Protein AF-A0A699WL65-F1 (afdb_monomer_lite)

Structure (mmCIF, N/CA/C/O backbon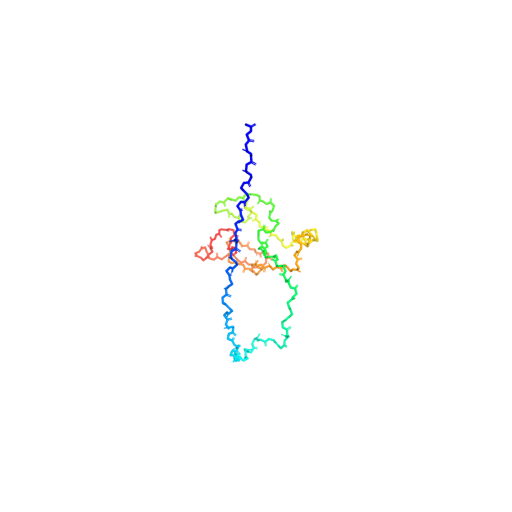e):
data_AF-A0A699WL65-F1
#
_entry.id   AF-A0A699WL65-F1
#
loop_
_atom_site.group_PDB
_atom_site.id
_atom_site.type_symbol
_atom_site.label_atom_id
_atom_site.label_alt_id
_atom_site.label_comp_id
_atom_site.label_asym_id
_atom_site.label_entity_id
_atom_site.label_seq_id
_atom_site.pdbx_PDB_ins_code
_atom_site.Cartn_x
_atom_site.Cartn_y
_atom_site.Cartn_z
_atom_site.occupancy
_atom_site.B_iso_or_equiv
_atom_site.auth_seq_id
_atom_site.auth_comp_id
_atom_site.auth_asym_id
_atom_site.auth_atom_id
_atom_site.pdbx_PDB_model_num
ATOM 1 N N . MET A 1 1 ? -25.254 67.733 35.900 1.00 39.59 1 MET A N 1
ATOM 2 C CA . MET A 1 1 ? -24.373 67.231 34.815 1.00 39.59 1 MET A CA 1
ATOM 3 C C . MET A 1 1 ? -23.720 65.959 35.350 1.00 39.59 1 MET A C 1
ATOM 5 O O . MET A 1 1 ? -23.012 66.073 36.329 1.00 39.59 1 MET A O 1
ATOM 9 N N . LYS A 1 2 ? -23.941 64.731 34.884 1.00 42.81 2 LYS A N 1
ATOM 10 C CA . LYS A 1 2 ? -24.527 64.183 33.655 1.00 42.81 2 LYS A CA 1
ATOM 11 C C . LYS A 1 2 ? -25.178 62.836 34.031 1.00 42.81 2 LYS A C 1
ATOM 13 O O . LYS A 1 2 ? -24.596 62.088 34.809 1.00 42.81 2 LYS A O 1
ATOM 18 N N . HIS A 1 3 ? -26.366 62.559 33.500 1.00 43.12 3 HIS A N 1
ATOM 19 C CA . HIS A 1 3 ? -27.009 61.247 33.575 1.00 43.12 3 HIS A CA 1
ATOM 20 C C . HIS A 1 3 ? -26.238 60.257 32.690 1.00 43.12 3 HIS A C 1
ATOM 22 O O . HIS A 1 3 ? -25.941 60.586 31.543 1.00 43.12 3 HIS A O 1
ATOM 28 N N . LEU A 1 4 ? -25.920 59.070 33.211 1.00 42.66 4 LEU A N 1
ATOM 29 C CA . LEU A 1 4 ? -25.369 57.954 32.441 1.00 42.66 4 LEU A CA 1
ATOM 30 C C . LEU A 1 4 ? -26.384 56.808 32.481 1.00 42.66 4 LEU A C 1
ATOM 32 O O . LEU A 1 4 ? -26.438 56.037 33.434 1.00 42.66 4 LEU A O 1
ATOM 36 N N . THR A 1 5 ? -27.236 56.755 31.466 1.00 43.84 5 THR A N 1
ATOM 37 C CA . THR A 1 5 ? -28.211 55.685 31.250 1.00 43.84 5 THR A CA 1
ATOM 38 C C . THR A 1 5 ? -27.519 54.550 30.498 1.00 43.84 5 THR A C 1
ATOM 40 O O . THR A 1 5 ? -27.134 54.708 29.342 1.00 43.84 5 THR A O 1
ATOM 43 N N . LEU A 1 6 ? -27.338 53.409 31.164 1.00 41.22 6 LEU A N 1
ATOM 44 C CA . LEU A 1 6 ? -26.875 52.163 30.558 1.00 41.22 6 LEU A CA 1
ATOM 45 C C . LEU A 1 6 ? -28.092 51.468 29.927 1.00 41.22 6 LEU A C 1
ATOM 47 O O . LEU A 1 6 ? -28.975 51.003 30.642 1.00 41.22 6 LEU A O 1
ATOM 51 N N . VAL A 1 7 ? -28.171 51.431 28.596 1.00 46.75 7 VAL A N 1
ATOM 52 C CA . VAL A 1 7 ? -29.191 50.654 27.874 1.00 46.75 7 VAL A CA 1
ATOM 53 C C . VAL A 1 7 ? -28.618 49.265 27.612 1.00 46.75 7 VAL A C 1
ATOM 55 O O . VAL A 1 7 ? -27.846 49.064 26.678 1.00 46.75 7 VAL A O 1
ATOM 58 N N . THR A 1 8 ? -28.973 48.297 28.450 1.00 45.25 8 THR A N 1
ATOM 59 C CA . THR A 1 8 ? -28.761 46.873 28.177 1.00 45.25 8 THR A CA 1
ATOM 60 C C . THR A 1 8 ? -29.902 46.372 27.292 1.00 45.25 8 THR A C 1
ATOM 62 O O . THR A 1 8 ? -31.005 46.097 27.757 1.00 45.25 8 THR A O 1
ATOM 65 N N . GLY A 1 9 ? -29.648 46.289 25.985 1.00 43.50 9 GLY A N 1
ATOM 66 C CA . GLY A 1 9 ? -30.554 45.647 25.035 1.00 43.50 9 GLY A CA 1
ATOM 67 C C . GLY A 1 9 ? -30.551 44.133 25.238 1.00 43.50 9 GLY A C 1
ATOM 68 O O . GLY A 1 9 ? -29.543 43.475 24.992 1.00 43.50 9 GLY A O 1
ATOM 69 N N . LEU A 1 10 ? -31.674 43.582 25.695 1.00 43.84 10 LEU A N 1
ATOM 70 C CA . LEU A 1 10 ? -31.903 42.144 25.782 1.00 43.84 10 LEU A CA 1
ATOM 71 C C . LEU A 1 10 ? -32.278 41.627 24.385 1.00 43.84 10 LEU A C 1
ATOM 73 O O . LEU A 1 10 ? -33.405 41.808 23.929 1.00 43.84 10 LEU A O 1
ATOM 77 N N . LEU A 1 11 ? -31.321 41.016 23.686 1.00 45.19 11 LEU A N 1
ATOM 78 C CA . LEU A 1 11 ? -31.571 40.341 22.413 1.00 45.19 11 LEU A CA 1
ATOM 79 C C . LEU A 1 11 ? -32.215 38.976 22.715 1.00 45.19 11 LEU A C 1
ATOM 81 O O . LEU A 1 11 ? -31.530 38.022 23.078 1.00 45.19 11 LEU A O 1
ATOM 85 N N . ALA A 1 12 ? -33.544 38.893 22.633 1.00 52.38 12 ALA A N 1
ATOM 86 C CA . ALA A 1 12 ? -34.268 37.635 22.790 1.00 52.38 12 ALA A CA 1
ATOM 87 C C . ALA A 1 12 ? -34.041 36.755 21.550 1.00 52.38 12 ALA A C 1
ATOM 89 O O . ALA A 1 12 ? -34.631 36.981 20.495 1.00 52.38 12 ALA A O 1
ATOM 90 N N . LEU A 1 13 ? -33.160 35.761 21.676 1.00 50.12 13 LEU A N 1
ATOM 91 C CA . LEU A 1 13 ? -32.951 34.724 20.671 1.00 50.12 13 LEU A CA 1
ATOM 92 C C . LEU A 1 13 ? -34.139 33.751 20.742 1.00 50.12 13 LEU A C 1
ATOM 94 O O . LEU A 1 13 ? -34.213 32.901 21.628 1.00 50.12 13 LEU A O 1
ATOM 98 N N . THR A 1 14 ? -35.121 33.918 19.859 1.00 54.75 14 THR A N 1
ATOM 99 C CA . THR A 1 14 ? -36.253 32.997 19.749 1.00 54.75 14 THR A CA 1
ATOM 100 C C . THR A 1 14 ? -35.761 31.666 19.185 1.00 54.75 14 THR A C 1
ATOM 102 O O . THR A 1 14 ? -35.250 31.584 18.070 1.00 54.75 14 THR A O 1
ATOM 105 N N . ALA A 1 15 ? -35.869 30.609 19.990 1.00 57.81 15 ALA A N 1
ATOM 106 C CA . ALA A 1 15 ? -35.526 29.257 19.580 1.00 57.81 15 ALA A CA 1
ATOM 107 C C . ALA A 1 15 ? -36.497 28.795 18.484 1.00 57.81 15 ALA A C 1
ATOM 109 O O . ALA A 1 15 ? -37.689 28.617 18.728 1.00 57.81 15 ALA A O 1
ATOM 110 N N . PHE A 1 16 ? -35.983 28.619 17.269 1.00 59.59 16 PHE A N 1
ATOM 111 C CA . PHE A 1 16 ? -36.711 28.002 16.165 1.00 59.59 16 PHE A CA 1
ATOM 112 C C . PHE A 1 16 ? -36.788 26.493 16.439 1.00 59.59 16 PHE A C 1
ATOM 114 O O . PHE A 1 16 ? -35.812 25.767 16.246 1.00 59.59 16 PHE A O 1
ATOM 121 N N . THR A 1 17 ? -37.918 26.010 16.953 1.00 60.69 17 THR A N 1
ATOM 122 C CA . THR A 1 17 ? -38.169 24.573 17.102 1.00 60.69 17 THR A CA 1
ATOM 123 C C . THR A 1 17 ? -38.543 23.995 15.741 1.00 60.69 17 THR A C 1
ATOM 125 O O . THR A 1 17 ? -39.592 24.311 15.181 1.00 60.69 17 THR A O 1
ATOM 128 N N . LE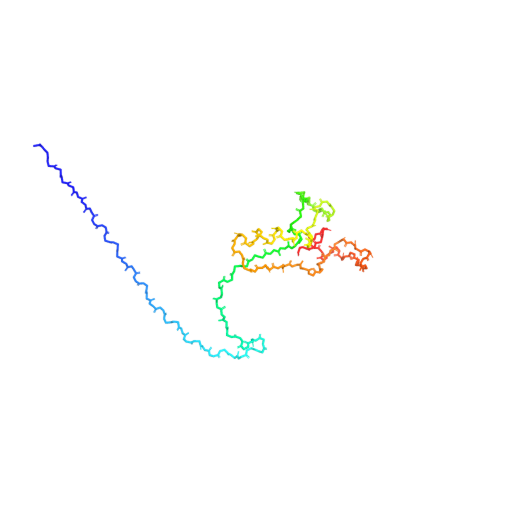U A 1 18 ? -37.666 23.164 15.175 1.00 68.88 18 LEU A N 1
ATOM 129 C CA . LEU A 1 18 ? -37.981 22.415 13.959 1.00 68.88 18 LEU A CA 1
ATOM 130 C C . LEU A 1 18 ? -39.121 21.420 14.248 1.00 68.88 18 LEU A C 1
ATOM 132 O O . LEU A 1 18 ? -39.133 20.815 15.325 1.00 68.88 18 LEU A O 1
ATOM 136 N N . PRO A 1 19 ? -40.075 21.227 13.321 1.00 65.12 19 PRO A N 1
ATOM 137 C CA . PRO A 1 19 ? -41.093 20.200 13.475 1.00 65.12 19 PRO A CA 1
ATOM 138 C C . PRO A 1 19 ? -40.433 18.817 13.470 1.00 65.12 19 PRO A C 1
ATOM 140 O O . PRO A 1 19 ? -39.556 18.535 12.652 1.00 65.12 19 PRO A O 1
ATOM 143 N N . ALA A 1 20 ? -40.860 17.950 14.387 1.00 65.62 20 ALA A N 1
ATOM 144 C CA . ALA A 1 20 ? -40.469 16.550 14.373 1.00 65.62 20 ALA A CA 1
ATOM 145 C C . ALA A 1 20 ? -41.061 15.895 13.118 1.00 65.62 20 ALA A C 1
ATOM 147 O O . ALA A 1 20 ? -42.275 15.724 13.012 1.00 65.62 20 ALA A O 1
ATOM 148 N N . PHE A 1 21 ? -40.210 15.565 12.148 1.00 64.06 21 PHE A N 1
ATOM 149 C CA . PHE A 1 21 ? -40.622 14.755 11.011 1.00 64.06 21 PHE A CA 1
ATOM 150 C C . PHE A 1 21 ? -40.860 13.325 11.508 1.00 64.06 21 PHE A C 1
ATOM 152 O O . PHE A 1 21 ? -39.952 12.752 12.118 1.00 64.06 21 PHE A O 1
ATOM 159 N N . PRO A 1 22 ? -42.046 12.731 11.287 1.00 65.38 22 PRO A N 1
ATOM 160 C CA . PRO A 1 22 ? -42.244 11.324 11.584 1.00 65.38 22 PRO A CA 1
ATOM 161 C C . PRO A 1 22 ? -41.318 10.517 10.670 1.00 65.38 22 PRO A C 1
ATOM 163 O O . PRO A 1 22 ? -41.489 10.503 9.451 1.00 65.38 22 PRO A O 1
ATOM 166 N N . VAL A 1 23 ? -40.306 9.877 11.259 1.00 63.50 23 VAL A N 1
ATOM 167 C CA . VAL A 1 23 ? -39.533 8.839 10.577 1.00 63.50 23 VAL A CA 1
ATOM 168 C C . VAL A 1 23 ? -40.511 7.695 10.349 1.00 63.50 23 VAL A C 1
ATOM 170 O O . VAL A 1 23 ? -40.983 7.090 11.309 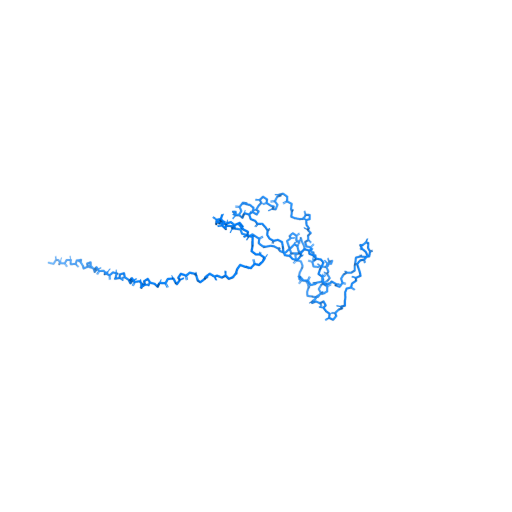1.00 63.50 23 VAL A O 1
ATOM 173 N N . ALA A 1 24 ? -40.891 7.474 9.090 1.00 62.81 24 ALA A N 1
ATOM 174 C CA . ALA A 1 24 ? -41.762 6.369 8.724 1.00 62.81 24 ALA A CA 1
ATOM 175 C C . ALA A 1 24 ? -41.155 5.062 9.248 1.00 62.81 24 ALA A C 1
ATOM 177 O O . ALA A 1 24 ? -39.971 4.791 9.040 1.00 62.81 24 ALA A O 1
ATOM 178 N N . GLU A 1 25 ? -41.968 4.284 9.957 1.00 60.62 25 GLU A N 1
ATOM 179 C CA . GLU A 1 25 ? -41.586 2.976 10.468 1.00 60.62 25 GLU A CA 1
ATOM 180 C C . GLU A 1 25 ? -41.163 2.099 9.282 1.00 60.62 25 GLU A C 1
ATOM 182 O O . GLU A 1 25 ? -41.858 2.032 8.264 1.00 60.62 25 GLU A O 1
ATOM 187 N N . SER A 1 26 ? -39.965 1.519 9.387 1.00 58.84 26 SER A N 1
ATOM 188 C CA . SER A 1 26 ? -39.310 0.759 8.324 1.00 58.84 26 SER A CA 1
ATOM 189 C C . SER A 1 26 ? -40.270 -0.274 7.742 1.00 58.84 26 SER A C 1
ATOM 191 O O . SER A 1 26 ? -40.612 -1.248 8.411 1.00 58.84 26 SER A O 1
ATOM 193 N N . ALA A 1 27 ? -40.658 -0.109 6.475 1.00 58.47 27 ALA A N 1
ATOM 194 C CA . ALA A 1 27 ? -41.248 -1.202 5.717 1.00 58.47 27 ALA A CA 1
ATOM 195 C C . ALA A 1 27 ? -40.297 -2.405 5.814 1.00 58.47 27 ALA A C 1
ATOM 197 O O . ALA A 1 27 ? -39.084 -2.242 5.673 1.00 58.47 27 ALA A O 1
ATOM 198 N N . ALA A 1 28 ? -40.827 -3.589 6.124 1.00 58.66 28 ALA A N 1
ATOM 199 C CA . ALA A 1 28 ? -40.032 -4.805 6.206 1.00 58.66 28 ALA A CA 1
ATOM 200 C C . ALA A 1 28 ? -39.388 -5.063 4.837 1.00 58.66 28 ALA A C 1
ATOM 202 O O . ALA A 1 28 ? -40.048 -5.512 3.899 1.00 58.66 28 ALA A O 1
ATOM 203 N N . PHE A 1 29 ? -38.109 -4.712 4.707 1.00 60.19 29 PHE A N 1
ATOM 204 C CA . PHE A 1 29 ? -37.312 -5.057 3.544 1.00 60.19 29 PHE A CA 1
ATOM 205 C C . PHE A 1 29 ? -37.238 -6.585 3.469 1.00 60.19 29 PHE A C 1
ATOM 207 O O . PHE A 1 29 ? -37.029 -7.254 4.483 1.00 60.19 29 PHE A O 1
ATOM 214 N N . ALA A 1 30 ? -37.464 -7.141 2.277 1.00 68.00 30 ALA A N 1
ATOM 215 C CA . ALA A 1 30 ? -37.264 -8.563 2.037 1.00 68.00 30 ALA A CA 1
ATOM 216 C C . ALA A 1 30 ? -35.845 -8.953 2.481 1.00 68.00 30 ALA A C 1
ATOM 218 O O . ALA A 1 30 ? -34.893 -8.233 2.186 1.00 68.00 30 ALA A O 1
ATOM 219 N N . GLN A 1 31 ? -35.721 -10.063 3.209 1.00 70.31 31 GLN A N 1
ATOM 220 C CA . GLN A 1 31 ? -34.437 -10.575 3.687 1.00 70.31 31 GLN A CA 1
ATOM 221 C C . GLN A 1 31 ? -33.518 -10.858 2.490 1.00 70.31 31 GLN A C 1
ATOM 223 O O . GLN A 1 31 ? -33.799 -11.743 1.680 1.00 70.31 31 GLN A O 1
ATOM 228 N N . ASP A 1 32 ? -32.456 -10.065 2.353 1.00 78.69 32 ASP A N 1
ATOM 229 C CA . ASP A 1 32 ? -31.419 -10.264 1.343 1.00 78.69 32 ASP A CA 1
ATOM 230 C C . ASP A 1 32 ? -30.590 -11.497 1.740 1.00 78.69 32 ASP A C 1
ATOM 232 O O . ASP A 1 32 ? -30.102 -11.546 2.870 1.00 78.69 32 ASP A O 1
ATOM 236 N N . PRO A 1 33 ? -30.400 -12.490 0.850 1.00 84.50 33 PRO A N 1
ATOM 237 C CA . PRO A 1 33 ? -29.595 -13.681 1.133 1.00 84.50 33 PRO A CA 1
ATOM 238 C C . PRO A 1 33 ? -28.119 -13.388 1.463 1.00 84.50 33 PRO A C 1
ATOM 240 O O . PRO A 1 33 ? -27.412 -14.292 1.900 1.00 84.50 33 PRO A O 1
ATOM 243 N N . ASN A 1 34 ? -27.644 -12.156 1.251 1.00 82.56 34 ASN A N 1
ATOM 244 C CA . ASN A 1 34 ? -26.311 -11.693 1.642 1.00 82.56 34 ASN A CA 1
ATOM 245 C C . ASN A 1 34 ? -26.298 -10.940 2.983 1.00 82.56 34 ASN A C 1
ATOM 247 O O . ASN A 1 34 ? -25.238 -10.480 3.405 1.00 82.56 34 ASN A O 1
ATOM 251 N N . THR A 1 35 ? -27.452 -10.782 3.642 1.00 81.31 35 THR A N 1
ATOM 252 C CA . THR A 1 35 ? -27.530 -10.217 4.993 1.00 81.31 35 THR A CA 1
ATOM 253 C C . THR A 1 35 ? -27.311 -11.329 6.005 1.00 81.31 35 THR A C 1
ATOM 255 O O . THR A 1 35 ? -28.013 -12.336 6.021 1.00 81.31 35 THR A O 1
ATOM 258 N N . THR A 1 36 ? -26.309 -11.146 6.845 1.00 81.00 36 THR A N 1
ATOM 259 C CA . THR A 1 36 ? -25.996 -12.003 7.982 1.00 81.00 36 THR A CA 1
ATOM 260 C C . THR A 1 36 ? -26.985 -11.774 9.131 1.00 81.00 36 THR A C 1
ATOM 262 O O . THR A 1 36 ? -27.448 -10.657 9.349 1.00 81.00 36 THR A O 1
ATOM 265 N N . ASP A 1 37 ? -27.277 -12.822 9.913 1.00 85.69 37 ASP A N 1
ATOM 266 C CA . ASP A 1 37 ? -28.166 -12.763 11.095 1.00 85.69 37 ASP A CA 1
ATOM 267 C C . ASP A 1 37 ? -27.573 -11.966 12.279 1.00 85.69 37 ASP A C 1
ATOM 269 O O . ASP A 1 37 ? -28.154 -11.894 13.366 1.00 85.69 37 ASP A O 1
ATOM 273 N N . GLU A 1 38 ? -26.385 -11.387 12.109 1.00 83.56 38 GLU A N 1
ATOM 274 C CA . GLU A 1 38 ? -25.725 -10.608 13.145 1.00 83.56 38 GLU A CA 1
ATOM 275 C C . GLU A 1 38 ? -26.442 -9.280 13.383 1.00 83.56 38 GLU A C 1
ATOM 277 O O . GLU A 1 38 ? -26.656 -8.470 12.484 1.00 83.56 38 GLU A O 1
ATOM 282 N N . THR A 1 39 ? -26.796 -9.021 14.640 1.00 85.00 39 THR A N 1
ATOM 283 C CA . THR A 1 39 ? -27.328 -7.720 15.041 1.00 85.00 39 THR A CA 1
ATOM 284 C C . THR A 1 39 ? -26.232 -6.662 14.880 1.00 85.00 39 THR A C 1
ATOM 286 O O . THR A 1 39 ? -25.208 -6.780 15.565 1.00 85.00 39 THR A O 1
ATOM 289 N N . PRO A 1 40 ? -26.408 -5.622 14.039 1.00 80.00 40 PRO A N 1
ATOM 290 C CA . PRO A 1 40 ? -25.390 -4.594 13.865 1.00 80.00 40 PRO A CA 1
ATOM 291 C C . PRO A 1 40 ? -25.133 -3.873 15.191 1.00 80.00 40 PRO A C 1
ATOM 293 O O . PRO A 1 40 ? -26.031 -3.251 15.758 1.00 80.00 40 PRO A O 1
ATOM 296 N N . VAL A 1 41 ? -23.901 -3.958 15.694 1.00 86.62 41 VAL A N 1
ATOM 297 C CA . VAL A 1 41 ? -23.464 -3.215 16.881 1.00 86.62 41 VAL A CA 1
ATOM 298 C C . VAL A 1 41 ? -22.679 -1.992 16.422 1.00 86.62 41 VAL A C 1
ATOM 300 O O . VAL A 1 41 ? -21.651 -2.123 15.754 1.00 86.62 41 VAL A O 1
ATOM 303 N N . ASP A 1 42 ? -23.142 -0.796 16.793 1.00 83.38 42 ASP A N 1
ATOM 304 C CA . ASP A 1 42 ? -22.409 0.442 16.529 1.00 83.38 42 ASP A CA 1
ATOM 305 C C . ASP A 1 42 ? -21.214 0.565 17.487 1.00 83.38 42 ASP A C 1
ATOM 307 O O . ASP A 1 42 ? -21.328 1.015 18.627 1.00 83.38 42 ASP A O 1
ATOM 311 N N . ASN A 1 43 ? -20.049 0.134 17.005 1.00 85.75 43 ASN A N 1
ATOM 312 C CA . ASN A 1 43 ? -18.778 0.219 17.722 1.00 85.75 43 ASN A CA 1
ATOM 313 C C . ASN A 1 43 ? -18.004 1.516 17.421 1.00 85.75 43 ASN A C 1
ATOM 315 O O . ASN A 1 43 ? -16.823 1.603 17.761 1.00 85.75 43 ASN A O 1
ATOM 319 N N . LYS A 1 44 ? -18.622 2.504 16.748 1.00 88.69 44 LYS A N 1
ATOM 320 C CA . LYS A 1 44 ? -17.972 3.746 16.299 1.00 88.69 44 LYS A CA 1
ATOM 321 C C . LYS A 1 44 ? -16.645 3.477 15.575 1.00 88.69 44 LYS A C 1
ATOM 323 O O . LYS A 1 44 ? -15.561 3.852 16.029 1.00 88.69 44 LYS A O 1
ATOM 328 N N . LEU A 1 45 ? -16.724 2.786 14.441 1.00 93.50 45 LEU A N 1
ATOM 329 C CA . LEU A 1 45 ? -15.544 2.428 13.656 1.00 93.50 45 LEU A CA 1
ATOM 330 C C . LEU A 1 45 ? -14.865 3.679 13.078 1.00 93.50 45 LEU A C 1
ATOM 332 O O . LEU A 1 45 ? -15.515 4.522 12.464 1.00 93.50 45 LEU A O 1
ATOM 336 N N . ILE A 1 46 ? -13.545 3.778 13.236 1.00 96.75 46 ILE A N 1
ATOM 337 C CA . ILE A 1 46 ? -12.714 4.809 12.610 1.00 96.75 46 ILE A CA 1
ATOM 338 C C . ILE A 1 46 ? -11.810 4.080 11.622 1.00 96.75 46 ILE A C 1
ATOM 340 O O . ILE A 1 46 ? -10.905 3.348 12.027 1.00 96.75 46 ILE A O 1
ATOM 344 N N . ILE A 1 47 ? -12.101 4.237 10.332 1.00 96.62 47 ILE A N 1
ATOM 345 C CA . ILE A 1 47 ? -11.448 3.494 9.252 1.00 96.62 47 ILE A CA 1
ATOM 346 C C . ILE A 1 47 ? -10.364 4.361 8.615 1.00 96.62 47 ILE A C 1
ATOM 348 O O . ILE A 1 47 ? -10.637 5.460 8.135 1.00 96.62 47 ILE A O 1
ATOM 352 N N . TYR A 1 48 ? -9.142 3.839 8.557 1.00 97.56 48 TYR A N 1
ATOM 353 C CA . TYR A 1 48 ? -8.058 4.403 7.764 1.00 97.56 48 TYR A CA 1
ATOM 354 C C . TYR A 1 48 ? -7.973 3.667 6.431 1.00 97.56 48 TYR A C 1
ATOM 356 O O . TYR A 1 48 ? -7.446 2.555 6.349 1.00 97.56 48 TYR A O 1
ATOM 364 N N . GLN A 1 49 ? -8.526 4.274 5.385 1.00 97.31 49 GLN A N 1
ATOM 365 C CA . GLN A 1 49 ? -8.413 3.744 4.033 1.00 97.31 49 GLN A CA 1
ATOM 366 C C . GLN A 1 49 ? -7.044 4.103 3.451 1.00 97.31 49 GLN A C 1
ATOM 368 O O . GLN A 1 49 ? -6.650 5.270 3.451 1.00 97.31 49 GLN A O 1
ATOM 373 N N . MET A 1 50 ? -6.324 3.109 2.936 1.00 95.81 50 MET A N 1
ATOM 374 C CA . MET A 1 50 ? -5.024 3.310 2.307 1.00 95.81 50 MET A CA 1
ATOM 375 C C . MET A 1 50 ? -4.863 2.506 1.023 1.00 95.81 50 MET A C 1
ATOM 377 O O . MET A 1 50 ? -5.310 1.367 0.921 1.00 95.81 50 MET A O 1
ATOM 381 N N . LEU A 1 51 ? -4.139 3.100 0.076 1.00 94.31 51 LEU A N 1
ATOM 382 C CA . LEU A 1 51 ? -3.673 2.445 -1.139 1.00 94.31 51 LEU A CA 1
ATOM 383 C C . LEU A 1 51 ? -2.199 2.034 -0.934 1.00 94.31 51 LEU A C 1
ATOM 385 O O . LEU A 1 51 ? -1.337 2.922 -0.913 1.00 94.31 51 LEU A O 1
ATOM 389 N N . PRO A 1 52 ? -1.869 0.731 -0.796 1.00 93.31 52 PRO A N 1
ATOM 390 C CA . PRO A 1 52 ? -0.507 0.252 -0.529 1.00 93.31 52 PRO A CA 1
ATOM 391 C C . PRO A 1 52 ? 0.518 0.726 -1.559 1.00 93.31 52 PRO A C 1
ATOM 393 O O . PRO A 1 52 ? 1.678 0.939 -1.232 1.00 93.31 52 PRO A O 1
ATOM 396 N N . ARG A 1 53 ? 0.082 0.953 -2.804 1.00 91.62 53 ARG A N 1
ATOM 397 C CA . ARG A 1 53 ? 0.916 1.501 -3.879 1.00 91.62 53 ARG A CA 1
ATOM 398 C C . ARG A 1 53 ? 1.522 2.868 -3.539 1.00 91.62 53 ARG A C 1
ATOM 400 O O . ARG A 1 53 ? 2.627 3.172 -3.986 1.00 91.62 53 ARG A O 1
ATOM 407 N N . LEU A 1 54 ? 0.799 3.699 -2.790 1.00 91.62 54 LEU A N 1
ATOM 408 C CA . LEU A 1 54 ? 1.251 5.033 -2.387 1.00 91.62 54 LEU A CA 1
ATOM 409 C C . LEU A 1 54 ? 1.838 5.022 -0.978 1.00 91.62 54 LEU A C 1
ATOM 411 O O . LEU A 1 54 ? 2.814 5.722 -0.707 1.00 91.62 54 LEU A O 1
ATOM 415 N N . PHE A 1 55 ? 1.257 4.219 -0.088 1.00 94.88 55 PHE A N 1
ATOM 416 C CA . PHE A 1 55 ? 1.710 4.135 1.289 1.00 94.88 55 PHE A CA 1
ATOM 417 C C . PHE A 1 55 ? 3.142 3.596 1.368 1.00 94.88 55 PHE A C 1
ATOM 419 O O . PHE A 1 55 ? 3.460 2.545 0.820 1.00 94.88 55 PHE A O 1
ATOM 426 N N . GLY A 1 56 ? 4.020 4.325 2.055 1.00 93.38 56 GLY A N 1
ATOM 427 C CA . GLY A 1 56 ? 5.409 3.907 2.231 1.00 93.38 56 GLY A CA 1
ATOM 428 C C . GLY A 1 56 ? 6.301 4.070 0.996 1.00 93.38 56 GLY A C 1
ATOM 429 O O . GLY A 1 56 ? 7.471 3.699 1.060 1.00 93.38 56 GLY A O 1
ATOM 430 N N . ASN A 1 57 ? 5.815 4.661 -0.106 1.00 95.06 57 ASN A N 1
ATOM 431 C CA . ASN A 1 57 ? 6.693 5.014 -1.220 1.00 95.06 57 ASN A CA 1
ATOM 432 C C . ASN A 1 57 ? 7.703 6.088 -0.776 1.00 95.06 57 ASN A C 1
ATOM 434 O O . ASN A 1 57 ? 7.333 7.211 -0.443 1.00 95.06 57 ASN A O 1
ATOM 438 N N . LYS A 1 58 ? 8.991 5.738 -0.781 1.00 93.56 58 LYS A N 1
ATOM 439 C CA . LYS A 1 58 ? 10.092 6.620 -0.346 1.00 93.56 58 LYS A CA 1
ATOM 440 C C . LYS A 1 58 ? 10.601 7.519 -1.470 1.00 93.56 58 LYS A C 1
ATOM 442 O O . LYS A 1 58 ? 11.416 8.406 -1.231 1.00 93.56 58 LYS A O 1
ATOM 447 N N . VAL A 1 59 ? 10.143 7.283 -2.697 1.00 95.19 59 VAL A N 1
ATOM 448 C CA . VAL A 1 59 ? 10.507 8.084 -3.859 1.00 95.19 59 VAL A CA 1
ATOM 449 C C . VAL A 1 59 ? 9.571 9.286 -3.935 1.00 95.19 59 VAL A C 1
ATOM 451 O O . VAL A 1 59 ? 8.374 9.140 -4.154 1.00 95.19 59 VAL A O 1
ATOM 454 N N . ALA A 1 60 ? 10.127 10.486 -3.758 1.00 93.75 60 ALA A N 1
ATOM 455 C CA . ALA A 1 60 ? 9.378 11.741 -3.859 1.00 93.75 60 ALA A CA 1
ATOM 456 C C . ALA A 1 60 ? 9.179 12.218 -5.313 1.00 93.75 60 ALA A C 1
ATOM 458 O O . ALA A 1 60 ? 8.461 13.188 -5.555 1.00 93.75 60 ALA A O 1
ATOM 459 N N . LEU A 1 61 ? 9.834 11.570 -6.284 1.00 94.44 61 LEU A N 1
ATOM 460 C CA . LEU A 1 61 ? 9.704 11.915 -7.695 1.00 94.44 61 LEU A CA 1
ATOM 461 C C . LEU A 1 61 ? 8.308 11.546 -8.207 1.00 94.44 61 LEU A C 1
ATOM 463 O O . LEU A 1 61 ? 7.868 10.407 -8.084 1.00 94.44 61 LEU A O 1
ATOM 467 N N . ASN A 1 62 ? 7.651 12.506 -8.854 1.00 90.75 62 ASN A N 1
ATOM 468 C CA . ASN A 1 62 ? 6.407 12.292 -9.585 1.00 90.75 62 ASN A CA 1
ATOM 469 C C . ASN A 1 62 ? 6.591 12.722 -11.044 1.00 90.75 62 ASN A C 1
ATOM 471 O O . ASN A 1 62 ? 6.189 13.810 -11.459 1.00 90.75 62 ASN A O 1
ATOM 475 N N . LYS A 1 63 ? 7.285 11.885 -11.813 1.00 94.12 63 LYS A N 1
ATOM 476 C CA . LYS A 1 63 ? 7.522 12.107 -13.236 1.00 94.12 63 LYS A CA 1
ATOM 477 C C . LYS A 1 63 ? 6.286 11.697 -14.030 1.00 94.12 63 LYS A C 1
ATOM 479 O O . LYS A 1 63 ? 5.840 10.548 -13.958 1.00 94.12 63 LYS A O 1
ATOM 484 N N . THR A 1 64 ? 5.772 12.612 -14.846 1.00 92.69 64 THR A N 1
ATOM 485 C CA . THR A 1 64 ? 4.699 12.319 -15.801 1.00 92.69 64 THR A CA 1
ATOM 486 C C . THR A 1 64 ? 5.132 11.198 -16.746 1.00 92.69 64 THR A C 1
ATOM 488 O O . THR A 1 64 ? 6.226 11.249 -17.308 1.00 92.69 64 THR A O 1
ATOM 491 N N . TYR A 1 65 ? 4.287 10.176 -16.907 1.00 89.69 65 TYR A N 1
ATOM 492 C CA . TYR A 1 65 ? 4.608 8.947 -17.650 1.00 89.69 65 TYR A CA 1
ATOM 493 C C . TYR A 1 65 ? 5.877 8.225 -17.158 1.00 89.69 65 TYR A C 1
ATOM 495 O O . TYR A 1 65 ? 6.521 7.508 -17.924 1.00 89.69 65 TYR A O 1
ATOM 503 N N . GLY A 1 66 ? 6.245 8.411 -15.889 1.00 92.62 66 GLY A N 1
ATOM 504 C CA . GLY A 1 66 ? 7.338 7.681 -15.265 1.00 92.62 66 GLY A CA 1
ATOM 505 C C . GLY A 1 66 ? 7.024 6.192 -15.132 1.00 92.62 66 GLY A C 1
ATOM 506 O O . GLY A 1 66 ? 5.872 5.774 -14.976 1.00 92.62 66 GLY A O 1
ATOM 507 N N . THR A 1 67 ? 8.073 5.388 -15.199 1.00 93.19 67 THR A N 1
ATOM 508 C CA . THR A 1 67 ? 8.040 3.963 -14.867 1.00 93.19 67 THR A CA 1
ATOM 509 C C . THR A 1 67 ? 7.908 3.760 -13.356 1.00 93.19 67 THR A C 1
ATOM 511 O O . THR A 1 67 ? 8.148 4.671 -12.559 1.00 93.19 67 T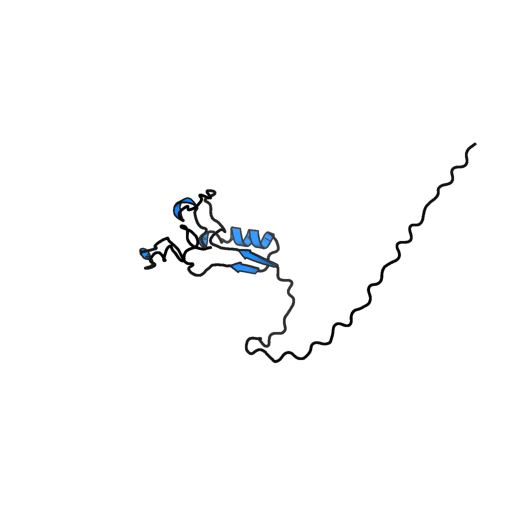HR A O 1
ATOM 514 N N . ILE A 1 68 ? 7.574 2.536 -12.938 1.00 92.31 68 ILE A N 1
ATOM 515 C CA . ILE A 1 68 ? 7.549 2.179 -11.513 1.00 92.31 68 ILE A CA 1
ATOM 516 C C . ILE A 1 68 ? 8.926 2.333 -10.841 1.00 92.31 68 ILE A C 1
ATOM 518 O O . ILE A 1 68 ? 8.991 2.620 -9.650 1.00 92.31 68 ILE A O 1
ATOM 522 N N . ALA A 1 69 ? 10.022 2.185 -11.594 1.00 92.62 69 ALA A N 1
ATOM 523 C CA . ALA A 1 69 ? 11.379 2.376 -11.087 1.00 92.62 69 ALA A CA 1
ATOM 524 C C . ALA A 1 69 ? 11.708 3.858 -10.846 1.00 92.62 69 ALA A C 1
ATOM 526 O O . ALA A 1 69 ? 12.386 4.184 -9.876 1.00 92.62 69 ALA A O 1
ATOM 527 N N . GLU A 1 70 ? 11.211 4.756 -11.702 1.00 95.00 70 GLU A N 1
ATOM 528 C CA . GLU A 1 70 ? 11.441 6.200 -11.575 1.00 95.00 70 GLU A CA 1
ATOM 529 C C . GLU A 1 70 ? 10.596 6.828 -10.466 1.00 95.00 70 GLU A C 1
ATOM 531 O O . GLU A 1 70 ? 11.118 7.598 -9.668 1.00 95.00 70 GLU A O 1
ATOM 536 N N . ASN A 1 71 ? 9.301 6.504 -10.409 1.00 93.81 71 ASN A N 1
ATOM 537 C CA . ASN A 1 71 ? 8.367 7.119 -9.455 1.00 93.81 71 ASN A CA 1
ATOM 538 C C . ASN A 1 71 ? 8.267 6.356 -8.127 1.00 93.81 71 ASN A C 1
ATOM 540 O O . ASN A 1 71 ? 7.671 6.842 -7.167 1.00 93.81 71 ASN A O 1
ATOM 544 N N . GLY A 1 72 ? 8.827 5.149 -8.068 1.00 93.44 72 GLY A N 1
ATOM 545 C CA . GLY A 1 72 ? 8.662 4.249 -6.940 1.00 93.44 72 GLY A CA 1
ATOM 546 C C . GLY A 1 72 ? 7.236 3.714 -6.800 1.00 93.44 72 GLY A C 1
ATOM 547 O O . GLY A 1 72 ? 6.307 4.044 -7.540 1.00 93.44 72 GLY A O 1
ATOM 548 N N . CYS A 1 73 ? 7.081 2.814 -5.838 1.00 92.88 73 CYS A N 1
ATOM 549 C CA . CYS A 1 73 ? 5.811 2.209 -5.470 1.00 92.88 73 CYS A CA 1
ATOM 550 C C . CYS A 1 73 ? 5.965 1.611 -4.073 1.00 92.88 73 CYS A C 1
ATOM 552 O O . CYS A 1 73 ? 6.931 0.880 -3.824 1.00 92.88 73 CYS A O 1
ATOM 554 N N . GLY A 1 74 ? 5.006 1.895 -3.198 1.00 93.75 74 GLY A N 1
ATOM 555 C CA . GLY A 1 74 ? 4.926 1.333 -1.857 1.00 93.75 74 GLY A CA 1
ATOM 556 C C . GLY A 1 74 ? 4.847 -0.194 -1.860 1.00 93.75 74 GLY A C 1
ATOM 557 O O . GLY A 1 74 ? 4.555 -0.836 -2.882 1.00 93.75 74 GLY A O 1
ATOM 558 N N . LYS A 1 75 ? 5.194 -0.796 -0.724 1.00 92.38 75 LYS A N 1
ATOM 559 C CA . LYS A 1 75 ? 5.166 -2.246 -0.515 1.00 92.38 75 LYS A CA 1
ATOM 560 C C . LYS A 1 75 ? 4.507 -2.560 0.818 1.00 92.38 75 LYS A C 1
ATOM 562 O O . LYS A 1 75 ? 4.565 -1.768 1.752 1.00 92.38 75 LYS A O 1
ATOM 567 N N . PHE A 1 76 ? 3.958 -3.767 0.937 1.00 94.75 76 PHE A N 1
ATOM 568 C CA . PHE A 1 76 ? 3.410 -4.241 2.210 1.00 94.75 76 PHE A CA 1
ATOM 569 C C . PHE A 1 76 ? 4.437 -4.223 3.345 1.00 94.75 76 PHE A C 1
ATOM 571 O O . PHE A 1 76 ? 4.074 -3.947 4.480 1.00 94.75 76 PHE A O 1
ATOM 578 N N . ASN A 1 77 ? 5.725 -4.396 3.035 1.00 95.50 77 ASN A N 1
ATOM 579 C CA . ASN A 1 77 ? 6.807 -4.297 4.020 1.00 95.50 77 ASN A CA 1
ATOM 580 C C . ASN A 1 77 ? 6.935 -2.902 4.661 1.00 95.50 77 ASN A C 1
ATOM 582 O O . ASN A 1 77 ? 7.533 -2.776 5.729 1.00 95.50 77 ASN A O 1
ATOM 586 N N . ASP A 1 78 ? 6.402 -1.852 4.029 1.00 95.00 78 ASP A N 1
ATOM 587 C CA . ASP A 1 78 ? 6.372 -0.511 4.614 1.00 95.00 78 ASP A CA 1
ATOM 588 C C . ASP A 1 78 ? 5.183 -0.327 5.584 1.00 95.00 78 ASP A C 1
ATOM 590 O O . ASP A 1 78 ? 5.205 0.583 6.413 1.00 95.00 78 ASP A O 1
ATOM 594 N N . ILE A 1 79 ? 4.182 -1.219 5.552 1.00 96.12 79 ILE A N 1
ATOM 595 C CA . ILE A 1 79 ? 3.095 -1.317 6.542 1.00 96.12 79 ILE A CA 1
ATOM 596 C C . ILE A 1 79 ? 3.588 -2.189 7.707 1.00 96.12 79 ILE A C 1
ATOM 598 O O . ILE A 1 79 ? 3.193 -3.337 7.884 1.00 96.12 79 ILE A O 1
ATOM 602 N N . ASN A 1 80 ? 4.526 -1.642 8.474 1.00 96.69 80 ASN A N 1
ATOM 603 C CA . ASN A 1 80 ? 5.171 -2.321 9.598 1.00 96.69 80 ASN A CA 1
ATOM 604 C C . ASN A 1 80 ? 4.558 -1.935 10.956 1.00 96.69 80 ASN A C 1
ATOM 606 O O . ASN A 1 80 ? 3.691 -1.064 11.044 1.00 96.69 80 ASN A O 1
ATOM 610 N N . ASP A 1 81 ? 5.052 -2.546 12.034 1.00 98.06 81 ASP A N 1
ATOM 611 C CA . ASP A 1 81 ? 4.560 -2.311 13.398 1.00 98.06 81 ASP A CA 1
ATOM 612 C C . ASP A 1 81 ? 4.601 -0.836 13.807 1.00 98.06 81 ASP A C 1
ATOM 614 O O . ASP A 1 81 ? 3.683 -0.347 14.466 1.00 98.06 81 ASP A O 1
ATOM 618 N N . LEU A 1 82 ? 5.634 -0.098 13.387 1.00 97.81 82 LEU A N 1
ATOM 619 C CA . LEU A 1 82 ? 5.728 1.333 13.662 1.00 97.81 82 LEU A CA 1
ATOM 620 C C . LEU A 1 82 ? 4.624 2.101 12.926 1.00 97.81 82 LEU A C 1
ATOM 622 O O . LEU A 1 82 ? 3.951 2.926 13.541 1.00 97.81 82 LEU A O 1
ATOM 626 N N . ALA A 1 83 ? 4.416 1.820 11.638 1.00 97.00 83 ALA A N 1
ATOM 627 C CA . ALA A 1 83 ? 3.351 2.425 10.846 1.00 97.00 83 ALA A CA 1
ATOM 628 C C . ALA A 1 83 ? 1.967 2.141 11.449 1.00 97.00 83 ALA A C 1
ATOM 630 O O . ALA A 1 83 ? 1.188 3.069 11.657 1.00 97.00 83 ALA A O 1
ATOM 631 N N . LEU A 1 84 ? 1.685 0.884 11.800 1.00 97.62 84 LEU A N 1
ATOM 632 C CA . LEU A 1 84 ? 0.416 0.477 12.408 1.00 97.62 84 LEU A CA 1
ATOM 633 C C . LEU A 1 84 ? 0.213 1.102 13.793 1.00 97.62 84 LEU A C 1
ATOM 635 O O . LEU A 1 84 ? -0.882 1.571 14.100 1.00 97.62 84 LEU A O 1
ATOM 639 N N . THR A 1 85 ? 1.273 1.190 14.601 1.00 98.31 85 THR A N 1
ATOM 640 C CA . THR A 1 85 ? 1.233 1.889 15.895 1.00 98.31 85 THR A CA 1
ATOM 641 C C . THR A 1 85 ? 0.902 3.364 15.699 1.00 98.31 85 THR A C 1
ATOM 643 O O . THR A 1 85 ? 0.030 3.892 16.378 1.00 98.31 85 THR A O 1
ATOM 646 N N . LYS A 1 86 ? 1.529 4.029 14.721 1.00 98.06 86 LYS A N 1
ATOM 647 C CA . LYS A 1 86 ? 1.258 5.443 14.432 1.00 98.06 86 LYS A CA 1
ATOM 648 C C . LYS A 1 86 ? -0.146 5.673 13.883 1.00 98.06 86 LYS A C 1
ATOM 650 O O . LYS A 1 86 ? -0.765 6.665 14.243 1.00 98.06 86 LYS A O 1
ATOM 655 N N . ILE A 1 87 ? -0.675 4.759 13.072 1.00 97.81 87 ILE A N 1
ATOM 656 C CA . ILE A 1 87 ? -2.073 4.804 12.620 1.00 97.81 87 ILE A CA 1
ATOM 657 C C . ILE A 1 87 ? -3.021 4.656 13.817 1.00 97.81 87 ILE A C 1
ATOM 659 O O . ILE A 1 87 ? -3.986 5.408 13.934 1.00 97.81 87 ILE A O 1
ATOM 663 N N . LYS A 1 88 ? -2.720 3.749 14.750 1.00 97.75 88 LYS A N 1
ATOM 664 C CA . LYS A 1 88 ? -3.488 3.586 15.990 1.00 97.75 88 LYS A CA 1
ATOM 665 C C . LYS A 1 88 ? -3.428 4.826 16.887 1.00 97.75 88 LYS A C 1
ATOM 667 O O . LYS A 1 88 ? -4.452 5.195 17.455 1.00 97.75 88 LYS A O 1
ATOM 672 N N . ASP A 1 89 ? -2.279 5.499 16.973 1.00 98.19 89 ASP A N 1
ATOM 673 C CA . ASP A 1 89 ? -2.119 6.756 17.725 1.00 98.19 89 ASP A CA 1
ATOM 674 C C . ASP A 1 89 ? -3.049 7.873 17.198 1.00 98.19 89 ASP A C 1
ATOM 676 O O . ASP A 1 89 ? -3.430 8.762 17.956 1.00 98.19 89 ASP A O 1
ATOM 680 N N . LEU A 1 90 ? -3.473 7.812 15.925 1.00 97.38 90 LEU A N 1
ATOM 681 C CA . LEU A 1 90 ? -4.484 8.716 15.350 1.00 97.38 90 LEU A CA 1
ATOM 682 C C . LEU A 1 90 ? -5.922 8.406 15.818 1.00 97.38 90 LEU A C 1
ATOM 684 O O . LEU A 1 90 ? -6.854 9.110 15.436 1.00 97.38 90 LEU A O 1
ATOM 688 N N . GLY A 1 91 ? -6.123 7.353 16.617 1.00 96.62 91 GLY A N 1
ATOM 689 C CA . GLY A 1 91 ? -7.436 6.891 17.073 1.00 96.62 91 GLY A CA 1
ATOM 690 C C . GLY A 1 91 ? -8.159 5.977 16.081 1.00 96.62 91 GLY A C 1
ATOM 691 O O . GLY A 1 91 ? -9.351 5.731 16.232 1.00 96.62 91 GLY A O 1
ATOM 692 N N . VAL A 1 92 ? -7.462 5.474 15.060 1.00 97.94 92 VAL A N 1
ATOM 693 C CA . VAL A 1 92 ? -8.024 4.557 14.059 1.00 97.94 92 VAL A CA 1
ATOM 694 C C . VAL A 1 92 ? -8.273 3.182 14.679 1.00 97.94 92 VAL A C 1
ATOM 696 O O . VAL A 1 92 ? -7.411 2.651 15.381 1.00 97.94 92 VAL A O 1
ATOM 699 N N . SER A 1 93 ? -9.426 2.578 14.376 1.00 95.75 93 SER A N 1
ATOM 700 C CA . SER A 1 93 ? -9.757 1.218 14.816 1.00 95.75 93 SER A CA 1
ATOM 701 C C . SER A 1 93 ? -9.547 0.156 13.737 1.00 95.75 93 SER A C 1
ATOM 703 O O . SER A 1 93 ? -9.218 -0.976 14.075 1.00 95.75 93 SER A O 1
ATOM 705 N N . HIS A 1 94 ? -9.706 0.503 12.455 1.00 96.44 94 HIS A N 1
ATOM 706 C CA . HIS A 1 94 ? -9.589 -0.441 11.339 1.00 96.44 94 HIS A CA 1
ATOM 707 C C . HIS A 1 94 ? -8.792 0.162 10.185 1.00 96.44 94 HIS A C 1
ATOM 709 O O . HIS A 1 94 ? -8.904 1.351 9.894 1.00 96.44 94 HIS A O 1
ATOM 715 N N . VAL A 1 95 ? -8.022 -0.671 9.488 1.00 97.19 95 VAL A N 1
ATOM 716 C CA . VAL A 1 95 ? -7.330 -0.286 8.253 1.00 97.19 95 VAL A CA 1
ATOM 717 C C . VAL A 1 95 ? -8.027 -0.957 7.082 1.00 97.19 95 VAL A C 1
ATOM 719 O O . VAL A 1 95 ? -8.246 -2.166 7.098 1.00 97.19 95 VAL A O 1
ATOM 722 N N . TRP A 1 96 ? -8.362 -0.174 6.062 1.00 97.19 96 TRP A N 1
ATOM 723 C CA . TRP A 1 96 ? -8.923 -0.682 4.819 1.00 97.19 96 TRP A CA 1
ATOM 724 C C . TRP A 1 96 ? -7.905 -0.526 3.694 1.00 97.19 96 TRP A C 1
ATOM 726 O O . TRP A 1 96 ? -7.629 0.582 3.235 1.00 97.19 96 TRP A O 1
ATOM 736 N N . TYR A 1 97 ? -7.363 -1.652 3.239 1.00 95.94 97 TYR A N 1
ATOM 737 C CA . TYR A 1 97 ? -6.489 -1.697 2.073 1.00 95.94 97 TYR A CA 1
ATOM 738 C C . TYR A 1 97 ? -7.310 -1.707 0.785 1.00 95.94 97 TYR A C 1
ATOM 740 O O . TYR A 1 97 ? -8.162 -2.575 0.585 1.00 95.94 97 TYR A O 1
ATOM 748 N N . THR A 1 98 ? -7.025 -0.770 -0.111 1.00 93.44 98 THR A N 1
ATOM 749 C CA . THR A 1 98 ? -7.547 -0.764 -1.480 1.00 93.44 98 THR A CA 1
ATOM 750 C C . THR A 1 98 ? -6.445 -1.134 -2.461 1.00 93.44 98 THR A C 1
ATOM 752 O O . THR A 1 98 ? -5.275 -0.900 -2.192 1.00 93.44 98 THR A O 1
ATOM 755 N N . GLY A 1 99 ? -6.799 -1.749 -3.588 1.00 90.00 99 GLY A N 1
ATOM 756 C CA . GLY A 1 99 ? -5.834 -2.089 -4.638 1.00 90.00 99 GLY A CA 1
ATOM 757 C C . GLY A 1 99 ? -4.739 -3.078 -4.221 1.00 90.00 99 GLY A C 1
ATOM 758 O O . GLY A 1 99 ? -3.556 -2.842 -4.453 1.00 90.00 99 GLY A O 1
ATOM 759 N N . VAL A 1 100 ? -5.136 -4.157 -3.535 1.00 90.75 100 VAL A N 1
ATOM 760 C CA . VAL A 1 100 ? -4.229 -5.227 -3.071 1.00 90.75 100 VAL A CA 1
ATOM 761 C C . VAL A 1 100 ? -3.932 -6.245 -4.169 1.00 90.75 100 VAL A C 1
ATOM 763 O O . VAL A 1 100 ? -2.810 -6.737 -4.267 1.00 90.75 100 VAL A O 1
ATOM 766 N N . LEU A 1 101 ? -4.951 -6.588 -4.955 1.00 90.00 101 LEU A N 1
ATOM 767 C CA . LEU A 1 101 ? -4.807 -7.519 -6.065 1.00 90.00 101 LEU A CA 1
ATOM 768 C C . LEU A 1 101 ? -4.007 -6.873 -7.196 1.00 90.00 101 LEU A C 1
ATOM 770 O O . LEU A 1 101 ? -3.858 -5.654 -7.253 1.00 90.00 101 LEU A O 1
ATOM 774 N N . GLU A 1 102 ? -3.490 -7.704 -8.094 1.00 87.31 102 GLU A N 1
ATOM 775 C CA . GLU A 1 102 ? -2.792 -7.223 -9.279 1.00 87.31 102 GLU A CA 1
ATOM 776 C C . GLU A 1 102 ? -3.692 -6.286 -10.094 1.00 87.31 102 GLU A C 1
ATOM 778 O O . GLU A 1 102 ? -4.833 -6.608 -10.426 1.00 87.31 102 GLU A O 1
ATOM 783 N N . HIS A 1 103 ? -3.164 -5.102 -10.387 1.00 88.12 103 HIS A N 1
ATOM 784 C CA . HIS A 1 103 ? -3.787 -4.127 -11.269 1.00 88.12 103 HIS A CA 1
ATOM 785 C C . HIS A 1 103 ? -3.102 -4.161 -12.626 1.00 88.12 103 HIS A C 1
ATOM 787 O O . HIS A 1 103 ? -1.902 -4.421 -12.700 1.00 88.12 103 HIS A O 1
ATOM 793 N N . ALA A 1 104 ? -3.843 -3.772 -13.666 1.00 90.00 104 ALA A N 1
ATOM 794 C CA . ALA A 1 104 ? -3.309 -3.684 -15.017 1.00 90.00 104 ALA A CA 1
ATOM 795 C C . ALA A 1 104 ? -2.021 -2.835 -15.043 1.00 90.00 104 ALA A C 1
ATOM 797 O O . ALA A 1 104 ? -2.035 -1.663 -14.638 1.00 90.00 104 ALA A O 1
ATOM 798 N N . THR A 1 105 ? -0.908 -3.411 -15.495 1.00 90.69 105 THR A N 1
ATOM 799 C CA . THR A 1 105 ? 0.441 -2.856 -15.369 1.00 90.69 105 THR A CA 1
ATOM 800 C C . THR A 1 105 ? 1.258 -2.985 -16.649 1.00 90.69 105 THR A C 1
ATOM 802 O O . THR A 1 105 ? 1.328 -4.036 -17.266 1.00 90.69 105 THR A O 1
ATOM 805 N N . MET A 1 106 ? 1.983 -1.925 -17.020 1.00 92.69 106 MET A N 1
ATOM 806 C CA . MET A 1 106 ? 2.976 -1.997 -18.105 1.00 92.69 106 MET A CA 1
ATOM 807 C C . MET A 1 106 ? 4.345 -2.521 -17.630 1.00 92.69 106 MET A C 1
ATOM 809 O O . MET A 1 106 ? 5.323 -2.488 -18.378 1.00 92.69 106 MET A O 1
ATOM 813 N N . THR A 1 107 ? 4.455 -2.953 -16.369 1.00 91.81 107 THR A N 1
ATOM 814 C CA . THR A 1 107 ? 5.688 -3.520 -15.804 1.00 91.81 107 THR A CA 1
ATOM 815 C C . THR A 1 107 ? 5.604 -5.040 -15.816 1.00 91.81 107 THR A C 1
ATOM 817 O O . THR A 1 107 ? 4.767 -5.601 -15.120 1.00 91.81 107 THR A O 1
ATOM 820 N N . ALA A 1 108 ? 6.506 -5.700 -16.542 1.00 92.56 108 ALA A N 1
ATOM 821 C CA . ALA A 1 108 ? 6.619 -7.155 -16.512 1.00 92.56 108 ALA A CA 1
ATOM 822 C C . ALA A 1 108 ? 7.373 -7.640 -15.259 1.00 92.56 108 ALA A C 1
ATOM 824 O O . ALA A 1 108 ? 8.411 -7.080 -14.892 1.00 92.56 108 ALA A O 1
ATOM 825 N N . TYR A 1 109 ? 6.903 -8.736 -14.661 1.00 91.50 109 TYR A N 1
ATOM 826 C CA . TYR A 1 109 ? 7.546 -9.442 -13.550 1.00 91.50 109 TYR A CA 1
ATOM 827 C C . TYR A 1 109 ? 7.872 -10.888 -13.962 1.00 91.50 109 TYR A C 1
ATOM 829 O O . TYR A 1 109 ? 7.197 -11.829 -13.535 1.00 91.50 109 TYR A O 1
ATOM 837 N N . PRO A 1 110 ? 8.931 -11.110 -14.765 1.00 93.00 110 PRO A N 1
ATOM 838 C CA . PRO A 1 110 ? 9.245 -12.431 -15.318 1.00 93.00 110 PRO A CA 1
ATOM 839 C C . PRO A 1 110 ? 9.537 -13.484 -14.242 1.00 93.00 110 PRO A C 1
ATOM 841 O O . PRO A 1 110 ? 9.196 -14.648 -14.419 1.00 93.00 110 PRO A O 1
ATOM 844 N N . ALA A 1 111 ? 10.099 -13.079 -13.097 1.00 94.56 111 ALA A N 1
ATOM 845 C CA . ALA A 1 111 ? 10.344 -13.976 -11.965 1.00 94.56 111 ALA A CA 1
ATOM 846 C C . ALA A 1 111 ? 9.053 -14.529 -11.330 1.00 94.56 111 ALA A C 1
ATOM 848 O O . ALA A 1 111 ? 9.089 -15.586 -10.708 1.00 94.56 111 ALA A O 1
ATOM 849 N N . ALA A 1 112 ? 7.930 -13.824 -11.490 1.00 91.38 112 ALA A N 1
ATOM 850 C CA . ALA A 1 112 ? 6.609 -14.241 -11.027 1.00 91.38 112 ALA A CA 1
ATOM 851 C C . ALA A 1 112 ? 5.729 -14.794 -12.165 1.00 91.38 112 ALA A C 1
ATOM 853 O O . ALA A 1 112 ? 4.580 -15.148 -11.926 1.00 91.38 112 ALA A O 1
ATOM 854 N N . GLY A 1 113 ? 6.247 -14.862 -13.399 1.00 94.06 113 GLY A N 1
ATOM 855 C CA . GLY A 1 113 ? 5.481 -15.293 -14.570 1.00 94.06 113 GLY A CA 1
ATOM 856 C C . GLY A 1 113 ? 4.408 -14.300 -15.031 1.00 94.06 113 GLY A C 1
ATOM 857 O O . GLY A 1 113 ? 3.509 -14.703 -15.763 1.00 94.06 113 GLY A O 1
ATOM 858 N N . LEU A 1 114 ? 4.494 -13.027 -14.628 1.00 91.12 114 LEU A N 1
ATOM 859 C CA . LEU A 1 114 ? 3.511 -11.995 -14.976 1.00 91.12 114 LEU A CA 1
ATOM 860 C C . LEU A 1 114 ? 4.048 -11.123 -16.126 1.00 91.12 114 LEU A C 1
ATOM 862 O O . LEU A 1 114 ? 5.043 -10.409 -15.932 1.00 91.12 114 LEU A O 1
ATOM 866 N N . PRO A 1 115 ? 3.468 -11.194 -17.339 1.00 94.06 115 PRO A N 1
ATOM 867 C CA . PRO A 1 115 ? 3.830 -10.303 -18.439 1.00 94.06 115 PRO A CA 1
ATOM 868 C C . PRO A 1 115 ? 3.304 -8.878 -18.201 1.00 94.06 115 PRO A C 1
ATOM 870 O O . PRO A 1 115 ? 2.516 -8.639 -17.295 1.00 94.06 115 PRO A O 1
ATOM 873 N N . ALA A 1 116 ? 3.753 -7.921 -19.016 1.00 94.00 116 ALA A N 1
ATOM 874 C CA . ALA A 1 116 ? 3.132 -6.599 -19.051 1.00 94.00 116 ALA A CA 1
ATOM 875 C C . ALA A 1 116 ? 1.789 -6.661 -19.798 1.00 94.00 116 ALA A C 1
ATOM 877 O O . ALA A 1 116 ? 1.676 -7.365 -20.804 1.00 94.00 116 ALA A O 1
ATOM 878 N N . ASP A 1 117 ? 0.814 -5.890 -19.326 1.00 94.00 117 ASP A N 1
ATOM 879 C CA . ASP A 1 117 ? -0.501 -5.744 -19.943 1.00 94.00 117 ASP A CA 1
ATOM 880 C C . ASP A 1 117 ? -0.485 -4.815 -21.163 1.00 94.00 117 ASP A C 1
ATOM 882 O O . ASP A 1 117 ? 0.462 -4.058 -21.405 1.00 94.00 117 ASP A O 1
ATOM 886 N N . ASP A 1 118 ? -1.584 -4.859 -21.916 1.00 93.12 118 ASP A N 1
ATOM 887 C CA . ASP A 1 118 ? -1.805 -4.032 -23.097 1.00 93.12 118 ASP A CA 1
ATOM 888 C C . ASP A 1 118 ? -1.794 -2.530 -22.757 1.00 93.12 118 ASP A C 1
ATOM 890 O O . ASP A 1 118 ? -2.539 -2.043 -21.898 1.00 93.12 118 ASP A O 1
ATOM 894 N N . ALA A 1 119 ? -0.955 -1.781 -23.475 1.00 90.88 119 ALA A N 1
ATOM 895 C CA . ALA A 1 119 ? -0.787 -0.344 -23.312 1.00 90.88 119 ALA A CA 1
ATOM 896 C C . ALA A 1 119 ? -2.082 0.449 -23.555 1.00 90.88 119 ALA A C 1
ATOM 898 O O . ALA A 1 119 ? -2.235 1.526 -22.978 1.00 90.88 119 ALA A O 1
ATOM 899 N N . ASP A 1 120 ? -3.007 -0.077 -24.362 1.00 91.19 120 ASP A N 1
ATOM 900 C CA . ASP A 1 120 ? -4.269 0.594 -24.689 1.00 91.19 120 ASP A CA 1
ATOM 901 C C . ASP A 1 120 ? -5.294 0.513 -23.541 1.00 91.19 120 ASP A C 1
ATOM 903 O O . ASP A 1 120 ? -6.221 1.323 -23.469 1.00 91.19 120 ASP A O 1
ATOM 907 N N . VAL A 1 121 ? -5.121 -0.432 -22.608 1.00 89.69 121 VAL A N 1
ATOM 908 C CA . VAL A 1 121 ? -6.003 -0.622 -21.440 1.00 89.69 121 VAL A CA 1
ATOM 909 C C . VAL A 1 121 ? -5.420 0.031 -20.185 1.00 89.69 121 VAL A C 1
ATOM 911 O O . VAL A 1 121 ? -6.154 0.535 -19.326 1.00 89.69 121 VAL A O 1
ATOM 914 N N . VAL A 1 122 ? -4.092 0.024 -20.052 1.00 90.69 122 VAL A N 1
ATOM 915 C CA . VAL A 1 122 ? -3.415 0.506 -18.848 1.00 90.69 122 VAL A CA 1
ATOM 916 C C . VAL A 1 122 ? -3.404 2.037 -18.802 1.00 90.69 122 VAL A C 1
ATOM 918 O O . VAL A 1 122 ? -2.891 2.720 -19.682 1.00 90.69 122 VAL A O 1
ATOM 921 N N . LYS A 1 123 ? -3.888 2.607 -17.693 1.00 87.81 123 LYS A N 1
ATOM 922 C CA . LYS A 1 123 ? -4.038 4.066 -17.523 1.00 87.81 123 L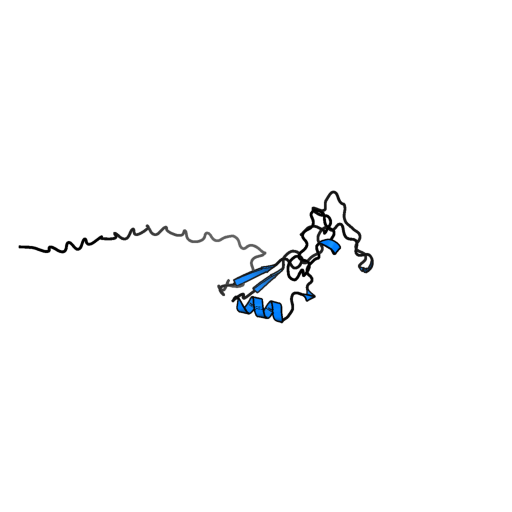YS A CA 1
ATOM 923 C C . LYS A 1 123 ? -2.720 4.822 -17.287 1.00 87.81 123 LYS A C 1
ATOM 925 O O . LYS A 1 123 ? -2.718 6.049 -17.231 1.00 87.81 123 LYS A O 1
ATOM 930 N N . GLY A 1 124 ? -1.598 4.123 -17.116 1.00 87.25 124 GLY A N 1
ATOM 931 C CA . GLY A 1 124 ? -0.290 4.739 -16.899 1.00 87.25 124 GLY A CA 1
ATOM 932 C C . GLY A 1 124 ? 0.877 3.751 -16.931 1.00 87.25 124 GLY A C 1
ATOM 933 O O . GLY A 1 124 ? 0.735 2.582 -16.592 1.00 87.25 124 GLY A O 1
ATOM 934 N N . ARG A 1 125 ? 2.078 4.231 -17.282 1.00 88.50 125 ARG A N 1
ATOM 935 C CA . ARG A 1 125 ? 3.268 3.372 -17.467 1.00 88.50 125 ARG A CA 1
ATOM 936 C C . ARG A 1 125 ? 3.748 2.653 -16.210 1.00 88.50 125 ARG A C 1
ATOM 938 O O . ARG A 1 125 ? 4.313 1.572 -16.301 1.00 88.50 125 ARG A O 1
ATOM 945 N N . ALA A 1 126 ? 3.530 3.224 -15.031 1.00 87.50 126 ALA A N 1
ATOM 946 C CA . ALA A 1 126 ? 3.832 2.533 -13.781 1.00 87.50 126 ALA A CA 1
ATOM 947 C C . ALA A 1 126 ? 2.771 1.466 -13.423 1.00 87.50 126 ALA A C 1
ATOM 949 O O . ALA A 1 126 ? 2.939 0.753 -12.433 1.00 87.50 126 ALA A O 1
ATOM 950 N N . GLY A 1 127 ? 1.693 1.363 -14.202 1.00 85.56 127 GLY A N 1
ATOM 951 C CA . GLY A 1 127 ? 0.498 0.576 -13.931 1.00 85.56 127 GLY A CA 1
ATOM 952 C C . GLY A 1 127 ? -0.643 1.412 -13.360 1.00 85.56 127 GLY A C 1
ATOM 953 O O . GLY A 1 127 ? -0.444 2.534 -12.885 1.00 85.56 127 GLY A O 1
ATOM 954 N N . SER A 1 128 ? -1.848 0.858 -13.440 1.00 78.25 128 SER A N 1
ATOM 955 C CA . SER A 1 128 ? -3.060 1.478 -12.914 1.00 78.25 128 SER A CA 1
ATOM 956 C C . SER A 1 128 ? -3.029 1.470 -11.378 1.00 78.25 128 SER A C 1
ATOM 958 O O . SER A 1 128 ? -2.614 0.468 -10.786 1.00 78.25 128 SER A O 1
ATOM 960 N N . PRO A 1 129 ? -3.402 2.578 -10.716 1.00 67.62 129 PRO A N 1
A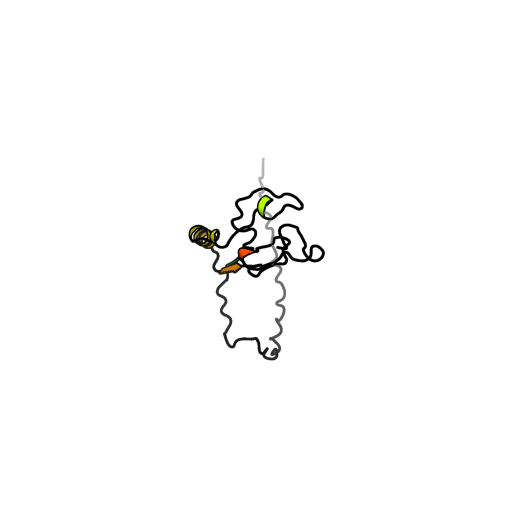TOM 961 C CA . PRO A 1 129 ? -3.622 2.591 -9.276 1.00 67.62 129 PRO A CA 1
ATOM 962 C C . PRO A 1 129 ? -4.893 1.844 -8.889 1.00 67.62 129 PRO A C 1
ATOM 964 O O . PRO A 1 129 ? -5.752 1.605 -9.768 1.00 67.62 129 PRO A O 1
#

Secondary structure (DSSP, 8-state):
--------------------------------TT--SPPPP-----EEEE-TTTTT-------TT--HHHH----GGGS-HHHHHHHHHTT--EEEE-S-SPPP-S--BGGGTBPPPPTTT-SSTT---

InterPro domains:
  IPR017853 Glycoside hydrolase superfamily [SSF51445] (40-128)

pLDDT: mean 82.98, std 17.09, range [39.59, 98.31]

Foldseek 3Di:
DDDDDDDDDDDDPDDDDDDDDPPPDDDPDDDDPPDDPDDDDPPPAAEAEDEQQPQQFPAPDDDALDACVNRPGGDVVSVDPVVVVVCVVVVHDYYHYDPPDDAQAQDADVVVPRHHHDPVPFPGHNGDD

Sequence (129 aa):
MKHLTLVTGLLALTAFTLPAFPVAESAAFAQDPNTTDETPVDNKLIIYQMLPRLFGNKVALNKTYGTIAENGCGKFNDINDLALTKIKDLGVSHVWYTGVLEHATMTAYPAAGLPADDADVVKGRAGSP

Radius of gyration: 28.29 Å; chains: 1; bounding box: 54×82×60 Å

Organism: Tanacetum cinerariifolium (NCBI:txid118510)